Protein AF-A0A833E969-F1 (afdb_monomer_lite)

Radius of gyration: 10.98 Å; chains: 1; bounding box: 24×25×24 Å

InterPro domains:
  IPR003148 Regulator of K+ conductance, N-terminal lobe [PF02254] (5-61)
  IPR036291 NAD(P)-binding domain superfamily [SSF51735] (1-67)

Foldseek 3Di:
DEEEEEDQPPVSVVVVCCCCPVVVDQYEYEYCDPVSQVVCVVVVHHYDNDDCVPPVRVVVCVVVHPHYHD

Sequence (70 aa):
MNTCLVGYGRVGKVTALALSRDYNVNVVVFDASGQRVNEARRKGLEAFLTDASNPGMSSRIAAECDVVAV

Secondary structure (DSSP, 8-state):
--EEEE--SHHHHHHHHHHHHHS---EEEEES-HHHHHHHHHTT-EEEE--TTSHHHHHHHHHH-SEEE-

pLDDT: mean 93.71, std 4.66, range [71.44, 98.44]

Organism: NCBI:txid1273541

Structure (mmCIF, N/CA/C/O backbone):
data_AF-A0A833E969-F1
#
_entry.id   AF-A0A833E969-F1
#
loop_
_atom_site.group_PDB
_atom_site.id
_atom_site.type_symbol
_atom_site.label_atom_id
_atom_site.label_alt_id
_atom_site.label_comp_id
_atom_site.label_asym_id
_atom_site.label_entity_id
_atom_site.label_seq_id
_atom_site.pdbx_PDB_ins_code
_atom_site.Cartn_x
_atom_site.Cartn_y
_atom_site.Cartn_z
_atom_site.occupancy
_atom_site.B_iso_or_equiv
_atom_site.auth_seq_id
_atom_site.auth_comp_id
_atom_site.auth_asym_id
_atom_site.auth_atom_id
_atom_site.pdbx_PDB_model_num
ATOM 1 N N . MET A 1 1 ? -5.266 -13.223 7.313 1.00 71.44 1 MET A N 1
ATOM 2 C CA . MET A 1 1 ? -5.670 -12.695 6.004 1.00 71.44 1 MET A CA 1
ATOM 3 C C . MET A 1 1 ? -4.912 -11.401 5.777 1.00 71.44 1 MET A C 1
ATOM 5 O O . MET A 1 1 ? -5.141 -10.451 6.518 1.00 71.44 1 MET A O 1
ATOM 9 N N . ASN A 1 2 ? -3.978 -11.391 4.836 1.00 84.06 2 ASN A N 1
ATOM 10 C CA . ASN A 1 2 ? -3.104 -10.268 4.528 1.00 84.06 2 ASN A CA 1
ATOM 11 C C . ASN A 1 2 ? -3.721 -9.466 3.384 1.00 84.06 2 ASN A C 1
ATOM 13 O O . ASN A 1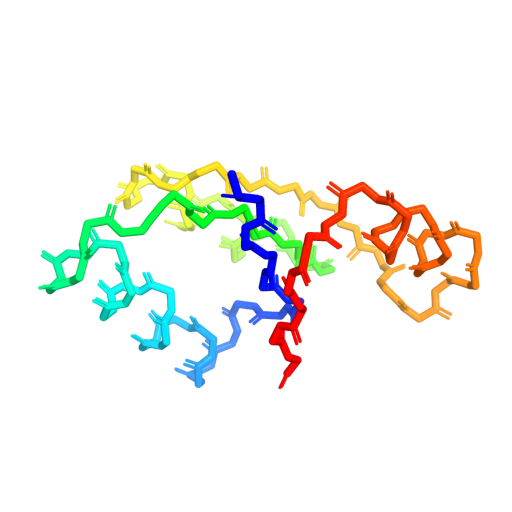 2 ? -3.678 -9.885 2.227 1.00 84.06 2 ASN A O 1
ATOM 17 N N . THR A 1 3 ? -4.337 -8.329 3.714 1.00 93.44 3 THR A N 1
ATOM 18 C CA . THR A 1 3 ? -4.869 -7.408 2.705 1.00 93.44 3 THR A CA 1
ATOM 19 C C . THR A 1 3 ? -3.798 -6.389 2.363 1.00 93.44 3 THR A C 1
ATOM 21 O O . THR A 1 3 ? -3.322 -5.661 3.234 1.00 93.44 3 THR A O 1
ATOM 24 N N . CYS A 1 4 ? -3.432 -6.322 1.092 1.00 95.31 4 CYS A N 1
ATOM 25 C CA . CYS A 1 4 ? -2.398 -5.424 0.610 1.00 95.31 4 CYS A CA 1
ATOM 26 C C . CYS A 1 4 ? -2.996 -4.343 -0.279 1.00 95.31 4 CYS A C 1
ATOM 28 O O . CYS A 1 4 ? -3.884 -4.599 -1.092 1.00 95.31 4 CYS A O 1
ATOM 30 N N . LEU A 1 5 ? -2.491 -3.126 -0.121 1.00 96.50 5 LEU A N 1
ATOM 31 C CA . LEU A 1 5 ? -2.908 -1.969 -0.895 1.00 96.50 5 LEU A CA 1
ATOM 32 C C . LEU A 1 5 ? -1.712 -1.408 -1.661 1.00 96.50 5 LEU A C 1
ATOM 34 O O . LEU A 1 5 ? -0.755 -0.919 -1.059 1.00 96.50 5 LEU A O 1
ATOM 38 N N . VAL A 1 6 ? -1.772 -1.476 -2.987 1.00 96.25 6 VAL A N 1
ATOM 39 C CA . VAL A 1 6 ? -0.738 -0.974 -3.891 1.00 96.25 6 VAL A CA 1
ATOM 40 C C . VAL A 1 6 ? -1.127 0.427 -4.349 1.00 96.25 6 VAL A C 1
ATOM 42 O O . VAL A 1 6 ? -2.011 0.607 -5.171 1.00 96.25 6 VAL A O 1
ATOM 45 N N . GLY A 1 7 ? -0.437 1.435 -3.824 1.00 96.50 7 GLY A N 1
ATOM 46 C CA . GLY A 1 7 ? -0.670 2.843 -4.120 1.00 96.50 7 GLY A CA 1
ATOM 47 C C . GLY A 1 7 ? -1.489 3.547 -3.039 1.00 96.50 7 GLY A C 1
ATOM 48 O O . GLY A 1 7 ? -2.685 3.354 -2.886 1.00 96.50 7 GLY A O 1
ATOM 49 N N . TYR A 1 8 ? -0.860 4.484 -2.337 1.00 97.50 8 TYR A N 1
ATOM 50 C CA . TYR A 1 8 ? -1.425 5.318 -1.276 1.00 97.50 8 TYR A CA 1
ATOM 51 C C . TYR A 1 8 ? -1.717 6.750 -1.759 1.00 97.50 8 TYR A C 1
ATOM 53 O O . TYR A 1 8 ? -1.434 7.755 -1.099 1.00 97.50 8 TYR A O 1
ATOM 61 N N . GLY A 1 9 ? -2.249 6.856 -2.981 1.00 96.06 9 GLY A N 1
ATOM 62 C CA . GLY A 1 9 ? -2.748 8.103 -3.563 1.00 96.06 9 GLY A CA 1
ATOM 63 C C . GLY A 1 9 ? -4.087 8.544 -2.962 1.00 96.06 9 GLY A C 1
ATOM 64 O O . GLY A 1 9 ? -4.453 8.159 -1.859 1.00 96.06 9 GLY A O 1
ATOM 65 N N . ARG A 1 10 ? -4.851 9.356 -3.699 1.00 95.75 10 ARG A N 1
ATOM 66 C CA . ARG A 1 10 ? -6.158 9.856 -3.230 1.00 95.75 10 ARG A CA 1
ATOM 67 C C . ARG A 1 10 ? -7.122 8.720 -2.869 1.00 95.75 10 ARG A C 1
ATOM 69 O O . ARG A 1 10 ? -7.672 8.730 -1.776 1.00 95.75 10 ARG A O 1
ATOM 76 N N . VAL A 1 11 ? -7.276 7.744 -3.766 1.00 96.12 11 VAL A N 1
ATOM 77 C CA . VAL A 1 11 ? -8.164 6.588 -3.563 1.00 96.12 11 VAL A CA 1
ATOM 78 C C . VAL A 1 11 ? -7.592 5.658 -2.499 1.00 96.12 11 VAL A C 1
ATOM 80 O O . VAL A 1 11 ? -8.256 5.404 -1.502 1.00 96.12 11 VAL A O 1
ATOM 83 N N . GLY A 1 12 ? -6.330 5.245 -2.644 1.00 96.75 12 GLY A N 1
ATOM 84 C CA . GLY A 1 12 ? -5.692 4.321 -1.705 1.00 96.75 12 GLY A CA 1
ATOM 85 C C . GLY A 1 12 ? -5.706 4.782 -0.246 1.00 96.75 12 GLY A C 1
ATOM 86 O O . GLY A 1 12 ? -5.912 3.967 0.647 1.00 96.75 12 GLY A O 1
ATOM 87 N N . LYS A 1 13 ? -5.583 6.093 0.007 1.00 96.31 13 LYS A N 1
ATOM 88 C CA . LYS A 1 13 ? -5.749 6.675 1.349 1.00 96.31 13 LYS A CA 1
ATOM 89 C C . LYS A 1 13 ? -7.126 6.402 1.936 1.00 96.31 13 LYS A C 1
ATOM 91 O O . LYS A 1 13 ? -7.226 5.963 3.077 1.00 96.31 13 LYS A O 1
ATOM 96 N N . VAL A 1 14 ? -8.177 6.691 1.172 1.00 95.81 14 VAL A N 1
ATOM 97 C CA . VAL A 1 14 ? -9.560 6.489 1.615 1.00 95.81 14 VAL A CA 1
ATOM 98 C C . VAL A 1 14 ? -9.817 5.001 1.832 1.00 95.81 14 VAL A C 1
ATOM 100 O O . VAL A 1 14 ? -10.302 4.625 2.894 1.00 95.81 14 VAL A O 1
ATOM 103 N N . THR A 1 15 ? -9.407 4.158 0.884 1.00 95.88 15 THR A N 1
ATOM 104 C CA . THR A 1 15 ? -9.581 2.704 0.959 1.00 95.88 15 THR A CA 1
ATOM 105 C C . THR A 1 15 ? -8.881 2.104 2.176 1.00 95.88 15 THR A C 1
ATOM 107 O O . THR A 1 15 ? -9.517 1.404 2.958 1.00 95.88 15 THR A O 1
ATOM 110 N N . ALA A 1 16 ? -7.595 2.399 2.383 1.00 95.75 16 ALA A N 1
ATOM 111 C CA . ALA A 1 16 ? -6.836 1.848 3.503 1.00 95.75 16 ALA A CA 1
ATOM 112 C C . ALA A 1 16 ? -7.405 2.282 4.859 1.00 95.75 16 ALA A C 1
ATOM 114 O O . ALA A 1 16 ? -7.487 1.472 5.780 1.00 95.75 16 ALA A O 1
ATOM 115 N N . LEU A 1 17 ? -7.822 3.547 4.983 1.00 94.19 17 LEU A N 1
ATOM 116 C CA . LEU A 1 17 ? -8.408 4.052 6.222 1.00 94.19 17 LEU A CA 1
ATOM 117 C C . LEU A 1 17 ? -9.788 3.455 6.490 1.00 94.19 17 LEU A C 1
ATOM 119 O O . LEU A 1 17 ? -10.043 3.101 7.635 1.00 94.19 17 LEU A O 1
ATOM 123 N N . ALA A 1 18 ? -10.641 3.313 5.473 1.00 94.38 18 ALA A N 1
ATOM 124 C CA . ALA A 1 18 ? -11.947 2.676 5.625 1.00 94.38 18 ALA A CA 1
ATOM 125 C C . ALA A 1 18 ? -11.790 1.208 6.047 1.00 94.38 18 ALA A C 1
ATOM 127 O O . ALA A 1 18 ? -12.350 0.784 7.053 1.00 94.38 18 ALA A O 1
ATOM 128 N N . LEU A 1 19 ? -10.948 0.444 5.343 1.00 93.38 19 LEU A N 1
ATOM 129 C CA . LEU A 1 19 ? -10.674 -0.957 5.673 1.00 93.38 19 LEU A CA 1
ATOM 130 C C . LEU A 1 19 ? -10.113 -1.119 7.091 1.00 93.38 19 LEU A C 1
ATOM 132 O O . LEU A 1 19 ? -10.584 -1.964 7.849 1.00 93.38 19 LEU A O 1
ATOM 136 N N . SER A 1 20 ? -9.138 -0.291 7.471 1.00 93.69 20 SER A N 1
ATOM 137 C CA . SER A 1 20 ? -8.501 -0.385 8.784 1.00 93.69 20 SER A CA 1
ATOM 138 C C . SER A 1 20 ? -9.401 0.090 9.926 1.00 93.69 20 SER A C 1
ATOM 140 O O . SER A 1 20 ? -9.446 -0.562 10.965 1.00 93.69 20 SER A O 1
ATOM 142 N N . ARG A 1 21 ? -10.125 1.203 9.766 1.00 93.00 21 ARG A N 1
ATOM 143 C CA . ARG A 1 21 ? -10.902 1.813 10.859 1.00 93.00 21 ARG A CA 1
ATOM 144 C C . ARG A 1 21 ? -12.312 1.266 10.972 1.00 93.00 21 ARG A C 1
ATOM 146 O O . ARG A 1 21 ? -12.762 1.003 12.081 1.00 93.00 21 ARG A O 1
ATOM 153 N N . ASP A 1 22 ? -12.989 1.108 9.842 1.00 94.00 22 ASP A N 1
ATOM 154 C CA . ASP A 1 22 ? -14.419 0.803 9.825 1.00 94.00 22 ASP A CA 1
ATOM 155 C C . ASP A 1 22 ? -14.651 -0.714 9.828 1.00 94.00 22 ASP A C 1
ATOM 157 O O . ASP A 1 22 ? -15.628 -1.192 10.399 1.00 94.00 22 ASP A O 1
ATOM 161 N N . TYR A 1 23 ? -13.720 -1.477 9.241 1.00 91.12 23 TYR A N 1
ATOM 162 C CA . TYR A 1 23 ? -13.808 -2.938 9.119 1.00 91.12 23 TYR A CA 1
ATOM 163 C C . TYR A 1 23 ? -12.745 -3.698 9.924 1.00 91.12 23 TYR A C 1
ATOM 165 O O . TYR A 1 23 ? -12.740 -4.928 9.909 1.00 91.12 23 TYR A O 1
ATOM 173 N N . ASN A 1 24 ? -11.855 -2.991 10.634 1.00 91.94 24 ASN A N 1
ATOM 174 C CA . ASN A 1 24 ? -10.778 -3.575 11.442 1.00 91.94 24 ASN A CA 1
ATOM 175 C C . ASN A 1 24 ? -9.884 -4.564 10.661 1.00 91.94 24 ASN A C 1
ATOM 177 O O . ASN A 1 24 ? -9.416 -5.572 11.195 1.00 91.94 24 ASN A O 1
ATOM 181 N N . VAL A 1 25 ? -9.668 -4.297 9.371 1.00 92.56 25 VAL A N 1
ATOM 182 C CA . VAL A 1 25 ? -8.801 -5.104 8.508 1.00 92.56 25 VAL A CA 1
ATOM 183 C C . VAL A 1 25 ? -7.354 -4.654 8.681 1.00 92.56 25 VAL A C 1
ATOM 185 O O . VAL A 1 25 ? -7.052 -3.462 8.607 1.00 92.56 25 VAL A O 1
ATOM 188 N N . ASN A 1 26 ? -6.435 -5.606 8.857 1.00 91.81 26 ASN A N 1
ATOM 189 C CA . ASN A 1 26 ? -5.009 -5.298 8.830 1.00 91.81 26 ASN A CA 1
ATOM 190 C C . ASN A 1 26 ? -4.556 -5.073 7.378 1.00 91.81 26 ASN A C 1
ATOM 192 O O . ASN A 1 26 ? -4.543 -6.015 6.580 1.00 91.81 26 ASN A O 1
ATOM 196 N N . VAL A 1 27 ? -4.233 -3.823 7.038 1.00 95.19 27 VAL A N 1
ATOM 197 C CA . VAL A 1 27 ? -3.841 -3.408 5.685 1.00 95.19 27 VAL A CA 1
ATOM 198 C C . VAL A 1 27 ? -2.353 -3.085 5.643 1.00 95.19 27 VAL A C 1
ATOM 200 O O . VAL A 1 27 ? -1.889 -2.199 6.363 1.00 95.19 27 VAL A O 1
ATOM 203 N N . VAL A 1 28 ? -1.638 -3.741 4.729 1.00 96.31 28 VAL A N 1
ATOM 204 C CA . VAL A 1 28 ? -0.237 -3.439 4.413 1.00 96.31 28 VAL A CA 1
ATOM 205 C C . VAL A 1 28 ? -0.172 -2.594 3.142 1.00 96.31 28 VAL A C 1
ATOM 207 O O . VAL A 1 28 ? -0.686 -2.981 2.093 1.00 96.31 28 VAL A O 1
ATOM 210 N N . VAL A 1 29 ? 0.450 -1.421 3.222 1.00 97.19 29 VAL A N 1
ATOM 211 C CA . VAL A 1 29 ? 0.513 -0.454 2.118 1.00 97.19 29 VAL A CA 1
ATOM 212 C C . VAL A 1 29 ? 1.852 -0.532 1.384 1.00 97.19 29 VAL A C 1
ATOM 214 O O . VAL A 1 29 ? 2.912 -0.422 1.992 1.00 97.19 29 VAL A O 1
ATOM 217 N N . PHE A 1 30 ? 1.820 -0.603 0.059 1.00 96.75 30 PHE A N 1
ATOM 218 C CA . PHE A 1 30 ? 2.997 -0.503 -0.805 1.00 96.75 30 PHE A CA 1
ATOM 219 C C . PHE A 1 30 ? 2.863 0.731 -1.697 1.00 96.75 30 PHE A C 1
ATOM 221 O O . PHE A 1 30 ? 1.867 0.881 -2.396 1.00 96.75 30 PHE A O 1
ATOM 228 N N . ASP A 1 31 ? 3.839 1.638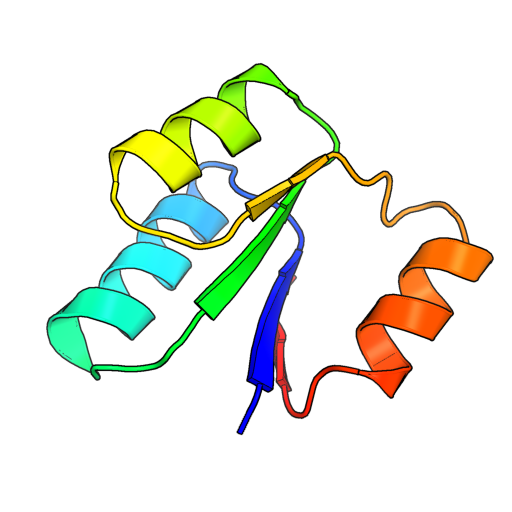 -1.693 1.00 97.69 31 ASP A N 1
ATOM 229 C CA . ASP A 1 31 ? 3.815 2.818 -2.568 1.00 97.69 31 ASP A CA 1
ATOM 230 C C . ASP A 1 31 ? 5.227 3.198 -3.028 1.00 97.69 31 ASP A C 1
ATOM 232 O O . ASP A 1 31 ? 6.187 3.074 -2.271 1.00 97.69 31 ASP A O 1
ATOM 236 N N . ALA A 1 32 ? 5.355 3.703 -4.257 1.00 97.19 32 ALA A N 1
ATOM 237 C CA . ALA A 1 32 ? 6.634 4.136 -4.827 1.00 97.19 32 ALA A CA 1
ATOM 238 C C . ALA A 1 32 ? 7.140 5.488 -4.272 1.00 97.19 32 ALA A C 1
ATOM 240 O O . ALA A 1 32 ? 8.281 5.877 -4.502 1.00 97.19 32 ALA A O 1
ATOM 241 N N . SER A 1 33 ? 6.307 6.231 -3.537 1.00 97.94 33 SER A N 1
ATOM 242 C CA . SER A 1 33 ? 6.627 7.527 -2.936 1.00 97.94 33 SER A CA 1
ATOM 243 C C . SER A 1 33 ? 6.910 7.392 -1.442 1.00 97.94 33 SER A C 1
ATOM 245 O O . SER A 1 33 ? 6.008 7.146 -0.637 1.00 97.94 33 SER A O 1
ATOM 247 N N . GLY A 1 34 ? 8.149 7.691 -1.041 1.00 98.19 34 GLY A N 1
ATOM 248 C CA . GLY A 1 34 ? 8.548 7.693 0.371 1.00 98.19 34 GLY A CA 1
ATOM 249 C C . GLY A 1 34 ? 7.723 8.648 1.240 1.00 98.19 34 GLY A C 1
ATOM 250 O O . GLY A 1 34 ? 7.415 8.333 2.389 1.00 98.19 34 GLY A O 1
ATOM 251 N N . GLN A 1 35 ? 7.286 9.787 0.691 1.00 98.31 35 GLN A N 1
ATOM 252 C CA . GLN A 1 35 ? 6.413 10.723 1.405 1.00 98.31 35 GLN A CA 1
ATOM 253 C C . GLN A 1 35 ? 5.069 10.078 1.769 1.00 98.31 35 GLN A C 1
ATOM 255 O O . GLN A 1 35 ? 4.610 10.227 2.905 1.00 98.31 35 GLN A O 1
ATOM 260 N N . ARG A 1 36 ? 4.453 9.353 0.827 1.00 98.25 36 ARG A N 1
ATOM 261 C CA . ARG A 1 36 ? 3.156 8.690 1.032 1.00 98.25 36 ARG A CA 1
ATOM 262 C C . ARG A 1 36 ? 3.270 7.494 1.975 1.00 98.25 36 ARG A C 1
ATOM 264 O O . ARG A 1 36 ? 2.415 7.336 2.840 1.00 98.25 36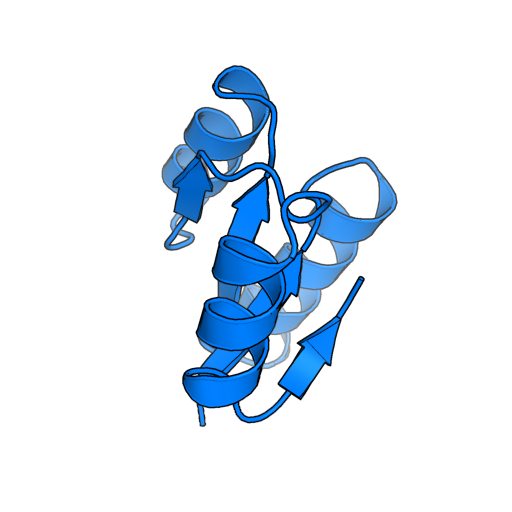 ARG A O 1
ATOM 271 N N . VAL A 1 37 ? 4.359 6.730 1.895 1.00 98.38 37 VAL A N 1
ATOM 272 C CA . VAL A 1 37 ? 4.666 5.656 2.857 1.00 98.38 37 VAL A CA 1
ATOM 273 C C . VAL A 1 37 ? 4.785 6.208 4.279 1.00 98.38 37 VAL A C 1
ATOM 275 O O . VAL A 1 37 ? 4.160 5.697 5.207 1.00 98.38 37 VAL A O 1
ATOM 278 N N . ASN A 1 38 ? 5.538 7.294 4.464 1.00 98.44 38 ASN A N 1
ATOM 279 C CA . ASN A 1 38 ? 5.682 7.927 5.776 1.00 98.44 38 ASN A CA 1
ATOM 280 C C . ASN A 1 38 ? 4.354 8.487 6.298 1.00 98.44 38 ASN A C 1
ATOM 282 O O . ASN A 1 38 ? 4.099 8.469 7.501 1.00 98.44 38 ASN A O 1
ATOM 286 N N . GLU A 1 39 ? 3.495 8.982 5.409 1.00 98.06 39 GLU A N 1
ATOM 287 C CA . GLU A 1 39 ? 2.144 9.395 5.771 1.00 98.06 39 GLU A CA 1
ATOM 288 C C . GLU A 1 39 ? 1.285 8.219 6.250 1.00 98.06 39 GLU A C 1
ATOM 290 O O . GLU A 1 39 ? 0.662 8.345 7.303 1.00 98.06 39 GLU A O 1
ATOM 295 N N . ALA A 1 40 ? 1.283 7.087 5.538 1.00 97.81 40 ALA A N 1
ATOM 296 C CA . ALA A 1 40 ? 0.565 5.876 5.943 1.00 97.81 40 ALA A CA 1
ATOM 297 C C . ALA A 1 40 ? 1.012 5.392 7.334 1.00 97.81 40 ALA A C 1
ATOM 299 O O . ALA A 1 40 ? 0.177 5.184 8.215 1.00 97.81 40 ALA A O 1
ATOM 300 N N . ARG A 1 41 ? 2.328 5.353 7.587 1.00 98.00 41 ARG A N 1
ATOM 301 C CA . ARG A 1 41 ? 2.892 4.985 8.900 1.00 98.00 41 ARG A CA 1
ATOM 302 C C . ARG A 1 41 ? 2.437 5.912 10.023 1.00 98.00 41 ARG A C 1
ATOM 304 O O . ARG A 1 41 ? 2.037 5.443 11.082 1.00 98.00 41 ARG A O 1
ATOM 311 N N . ARG A 1 42 ? 2.410 7.232 9.794 1.00 97.75 42 ARG A N 1
ATOM 312 C CA . ARG A 1 42 ? 1.873 8.199 10.777 1.00 97.75 42 ARG A CA 1
ATOM 313 C C . ARG A 1 42 ? 0.384 8.001 11.069 1.00 97.75 42 ARG A C 1
ATOM 315 O O . ARG A 1 42 ? -0.101 8.495 12.081 1.00 97.75 42 ARG A O 1
ATOM 322 N N . LYS A 1 43 ? -0.352 7.325 10.184 1.00 95.69 43 LYS A N 1
ATOM 323 C CA . LYS A 1 43 ? -1.758 6.954 10.388 1.00 95.69 43 LYS A CA 1
ATOM 324 C C . LYS A 1 43 ? -1.928 5.593 11.070 1.00 95.69 43 LYS A C 1
ATOM 326 O O . LYS A 1 43 ? -3.069 5.195 11.276 1.00 95.69 43 LYS A O 1
ATOM 331 N N . GLY A 1 44 ? -0.832 4.935 11.454 1.00 95.38 44 GLY A N 1
ATOM 332 C CA . GLY A 1 44 ? -0.841 3.640 12.134 1.00 95.38 44 GLY A CA 1
ATOM 333 C C . GLY A 1 44 ? -0.895 2.438 11.192 1.00 95.38 44 GLY A C 1
ATOM 334 O O . GLY A 1 44 ? -1.128 1.332 11.660 1.00 95.38 44 GLY A O 1
ATOM 335 N N . LEU A 1 45 ? -0.694 2.642 9.886 1.00 95.94 45 LEU A N 1
ATOM 336 C CA . LEU A 1 45 ? -0.666 1.557 8.905 1.00 95.94 45 LEU A CA 1
ATOM 337 C C . LEU A 1 45 ? 0.753 1.009 8.744 1.00 95.94 45 LEU A C 1
ATOM 339 O O . LEU A 1 45 ? 1.728 1.769 8.718 1.00 95.94 45 LEU A O 1
ATOM 343 N N . GLU A 1 46 ? 0.862 -0.302 8.553 1.00 96.12 46 GLU A N 1
ATOM 344 C CA . GLU A 1 46 ? 2.090 -0.911 8.058 1.00 96.12 46 GLU A CA 1
ATOM 345 C C . GLU A 1 46 ? 2.297 -0.499 6.593 1.00 96.12 46 GLU A C 1
ATOM 347 O O . GLU A 1 46 ? 1.367 -0.554 5.786 1.00 96.12 46 GLU A O 1
ATOM 352 N N . ALA A 1 47 ? 3.495 -0.018 6.241 1.00 97.31 47 ALA A N 1
ATOM 353 C CA . ALA A 1 47 ? 3.746 0.473 4.890 1.00 97.31 47 ALA A CA 1
ATOM 354 C C . ALA A 1 47 ? 5.205 0.344 4.444 1.00 97.31 47 ALA A C 1
ATOM 356 O O . ALA A 1 47 ? 6.127 0.565 5.239 1.00 97.31 47 ALA A O 1
ATOM 357 N N . PHE A 1 48 ? 5.409 0.100 3.149 1.00 97.12 48 PHE A N 1
ATOM 358 C CA . PHE A 1 48 ? 6.703 -0.140 2.516 1.00 97.12 48 PHE A CA 1
ATOM 359 C C . PHE A 1 48 ? 6.892 0.698 1.247 1.00 97.12 48 PHE A C 1
ATOM 361 O O . PHE A 1 48 ? 5.969 0.900 0.457 1.00 97.12 48 PHE A O 1
ATOM 368 N N . LEU A 1 49 ? 8.124 1.180 1.057 1.00 97.44 49 LEU A N 1
ATOM 369 C CA . LEU A 1 49 ? 8.547 1.825 -0.183 1.00 97.44 49 LEU A CA 1
ATOM 370 C C . LEU A 1 49 ? 8.789 0.742 -1.228 1.00 97.44 49 LEU A C 1
ATOM 372 O O . LEU A 1 49 ? 9.671 -0.097 -1.055 1.00 97.44 49 LEU A O 1
ATOM 376 N N . THR A 1 50 ? 7.995 0.728 -2.291 1.00 95.62 50 THR A N 1
ATOM 377 C CA . THR A 1 50 ? 8.087 -0.298 -3.333 1.00 95.62 50 THR A CA 1
ATOM 378 C C . THR A 1 50 ? 7.579 0.237 -4.661 1.00 95.62 50 THR A C 1
ATOM 380 O O . THR A 1 50 ? 6.523 0.862 -4.728 1.00 95.62 50 THR A O 1
ATOM 383 N N . ASP A 1 51 ? 8.318 -0.054 -5.727 1.00 93.12 51 ASP A N 1
ATOM 384 C CA . ASP A 1 51 ? 7.841 0.116 -7.091 1.00 93.12 51 ASP A CA 1
ATOM 385 C C . ASP A 1 51 ? 7.125 -1.160 -7.545 1.00 93.12 51 ASP A C 1
ATOM 387 O O . ASP A 1 51 ? 7.756 -2.154 -7.905 1.00 93.12 51 ASP A O 1
ATOM 391 N N . ALA A 1 52 ? 5.794 -1.136 -7.507 1.00 90.69 52 ALA A N 1
ATOM 392 C CA . ALA A 1 52 ? 4.967 -2.261 -7.931 1.00 90.69 52 ALA A CA 1
ATOM 393 C C . ALA A 1 52 ? 4.937 -2.456 -9.458 1.00 90.69 52 ALA A C 1
ATOM 395 O O . ALA A 1 52 ? 4.405 -3.462 -9.918 1.00 90.69 52 ALA A O 1
ATOM 396 N N . SER A 1 53 ? 5.516 -1.540 -10.248 1.00 90.25 53 SER A N 1
ATOM 397 C CA . SER A 1 53 ? 5.720 -1.767 -11.684 1.00 90.25 53 SER A CA 1
ATOM 398 C C . SER A 1 53 ? 6.889 -2.719 -11.966 1.00 90.25 53 SER A C 1
ATOM 400 O O . SER A 1 53 ? 6.976 -3.282 -13.056 1.00 90.25 53 SER A O 1
ATOM 402 N N . ASN A 1 54 ? 7.759 -2.957 -10.974 1.00 93.06 54 ASN A N 1
ATOM 403 C CA . ASN A 1 54 ? 8.786 -3.985 -11.050 1.00 93.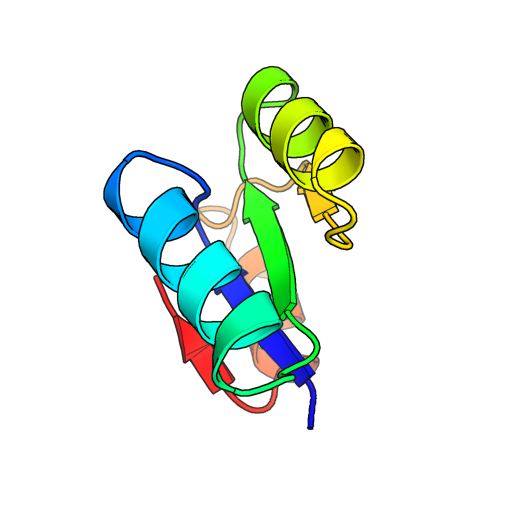06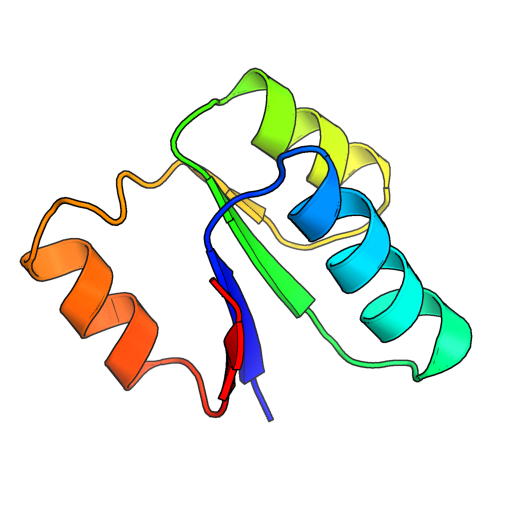 54 ASN A CA 1
ATOM 404 C C . ASN A 1 54 ? 8.139 -5.383 -10.948 1.00 93.06 54 ASN A C 1
ATOM 406 O O . ASN A 1 54 ? 7.564 -5.705 -9.900 1.00 93.06 54 ASN A O 1
ATOM 410 N N . PRO A 1 55 ? 8.282 -6.258 -11.966 1.00 93.06 55 PRO A N 1
ATOM 411 C CA . PRO A 1 55 ? 7.646 -7.573 -11.964 1.00 93.06 55 PRO A CA 1
ATOM 412 C C . PRO A 1 55 ? 8.016 -8.434 -10.753 1.00 93.06 55 PRO A C 1
ATOM 414 O O . PRO A 1 55 ? 7.145 -9.070 -10.169 1.00 93.06 55 PRO A O 1
ATOM 417 N N . GLY A 1 56 ? 9.278 -8.404 -10.314 1.00 93.25 56 GLY A N 1
ATOM 418 C CA . GLY A 1 56 ? 9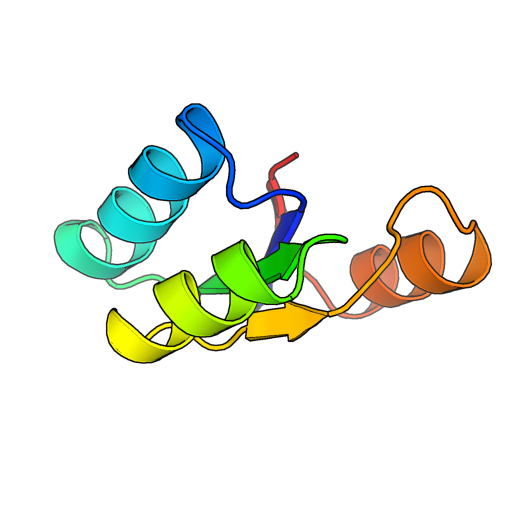.732 -9.159 -9.145 1.00 93.25 56 GLY A CA 1
ATOM 419 C C . GLY A 1 56 ? 9.045 -8.713 -7.853 1.00 93.25 56 GLY A C 1
ATOM 420 O O . GLY A 1 56 ? 8.636 -9.552 -7.051 1.00 93.25 56 GLY A O 1
ATOM 421 N N . MET A 1 57 ? 8.849 -7.403 -7.683 1.00 92.19 57 MET A N 1
ATOM 422 C CA . MET A 1 57 ? 8.117 -6.865 -6.535 1.00 92.19 57 MET A CA 1
ATOM 423 C C . MET A 1 57 ? 6.628 -7.195 -6.611 1.00 92.19 57 MET A C 1
ATOM 425 O O . MET A 1 57 ? 6.054 -7.623 -5.613 1.00 92.19 57 MET A O 1
ATOM 429 N N . SER A 1 58 ? 6.011 -7.057 -7.788 1.00 91.81 58 SER A N 1
ATOM 430 C CA . SER A 1 58 ? 4.592 -7.383 -7.974 1.00 91.81 58 SER A CA 1
ATOM 431 C C . SER A 1 58 ? 4.290 -8.862 -7.700 1.00 91.81 58 SER A C 1
ATOM 433 O O . SER A 1 58 ? 3.343 -9.162 -6.978 1.00 91.81 58 SER A O 1
ATOM 435 N N . SER A 1 59 ? 5.143 -9.780 -8.171 1.00 91.94 59 SER A N 1
ATOM 436 C CA . SER A 1 59 ? 5.020 -11.219 -7.913 1.00 91.94 59 SER A CA 1
ATOM 437 C C . SER A 1 59 ? 5.165 -11.547 -6.433 1.00 91.94 59 SER A C 1
ATOM 439 O O . SER A 1 59 ? 4.443 -12.394 -5.916 1.00 91.94 59 SER A O 1
ATOM 441 N N . ARG A 1 60 ? 6.075 -10.862 -5.733 1.00 90.25 60 ARG A N 1
ATOM 442 C CA . ARG A 1 60 ? 6.244 -11.034 -4.291 1.00 90.25 60 ARG A CA 1
ATOM 443 C C . ARG A 1 60 ? 5.011 -10.565 -3.517 1.00 90.25 60 ARG A C 1
ATOM 445 O O . ARG A 1 60 ? 4.523 -11.310 -2.677 1.00 90.25 60 ARG A O 1
ATOM 452 N N . ILE A 1 61 ? 4.486 -9.379 -3.834 1.00 91.06 61 ILE A N 1
ATOM 453 C CA . ILE A 1 61 ? 3.252 -8.859 -3.221 1.00 91.06 61 ILE A CA 1
ATOM 454 C C . ILE A 1 61 ? 2.099 -9.839 -3.471 1.00 91.06 61 ILE A C 1
ATOM 456 O O . ILE A 1 61 ? 1.408 -10.224 -2.538 1.00 91.06 61 ILE A O 1
ATOM 460 N N . ALA A 1 62 ? 1.924 -10.311 -4.706 1.00 90.31 62 ALA A N 1
ATOM 461 C CA . ALA A 1 62 ? 0.863 -11.260 -5.038 1.00 90.31 62 ALA A CA 1
ATOM 462 C C . ALA A 1 62 ? 0.999 -12.618 -4.320 1.00 90.31 62 ALA A C 1
ATOM 464 O O . ALA A 1 62 ? -0.008 -13.272 -4.076 1.00 90.31 62 ALA A O 1
ATOM 465 N N . ALA A 1 63 ? 2.220 -13.047 -3.983 1.00 91.19 63 ALA A N 1
ATOM 466 C CA . ALA A 1 63 ? 2.462 -14.300 -3.268 1.00 91.19 63 ALA A CA 1
ATOM 467 C C . ALA A 1 63 ? 2.248 -14.196 -1.746 1.00 91.19 63 ALA A C 1
ATOM 469 O O . ALA A 1 63 ? 1.945 -15.199 -1.105 1.00 91.19 63 ALA A O 1
ATOM 470 N N . GLU A 1 64 ? 2.433 -13.010 -1.159 1.00 88.19 64 GLU A N 1
ATOM 471 C CA . GLU A 1 64 ? 2.356 -12.784 0.295 1.00 88.19 64 GLU A CA 1
ATOM 472 C C . GLU A 1 64 ? 0.971 -12.278 0.764 1.00 88.19 64 GLU A C 1
ATOM 474 O O . GLU A 1 64 ? 0.682 -12.280 1.968 1.00 88.19 64 GLU A O 1
ATOM 479 N N . CYS A 1 65 ? 0.117 -11.845 -0.169 1.00 91.44 65 CYS A N 1
ATOM 480 C CA . CYS A 1 65 ? -1.166 -11.196 0.101 1.00 91.44 65 CYS A CA 1
ATOM 481 C C . CYS A 1 65 ? -2.355 -12.057 -0.351 1.00 91.44 65 CYS A C 1
ATOM 483 O O . CYS A 1 65 ? -2.389 -12.538 -1.479 1.00 91.44 65 CYS A O 1
ATOM 485 N N . ASP A 1 66 ? -3.375 -12.179 0.501 1.00 89.88 66 ASP A N 1
ATOM 486 C CA . ASP A 1 66 ? -4.614 -12.903 0.174 1.00 89.88 66 ASP A CA 1
ATOM 487 C C . ASP A 1 66 ? -5.536 -12.073 -0.733 1.00 89.88 66 ASP A C 1
ATOM 489 O O . ASP A 1 66 ? -6.284 -12.606 -1.549 1.00 89.88 66 ASP A O 1
ATOM 493 N N . VAL A 1 67 ? -5.492 -10.745 -0.575 1.00 87.81 67 VAL A N 1
ATOM 494 C CA . VAL A 1 67 ? -6.259 -9.778 -1.367 1.00 87.81 67 VAL A CA 1
ATOM 495 C C . VAL A 1 67 ? -5.359 -8.596 -1.697 1.00 87.81 67 VAL A C 1
ATOM 497 O O . VAL A 1 67 ? -4.698 -8.051 -0.811 1.00 87.81 67 VAL A O 1
ATOM 500 N N . VAL A 1 68 ? -5.370 -8.168 -2.960 1.00 85.38 68 VAL A N 1
ATOM 501 C CA . VAL A 1 68 ? -4.641 -6.984 -3.427 1.00 85.38 68 VAL A CA 1
ATOM 502 C C . VAL A 1 68 ? -5.628 -5.964 -3.990 1.00 85.38 68 VAL A C 1
ATOM 504 O O . VAL A 1 68 ? -6.350 -6.254 -4.942 1.00 85.38 68 VAL A O 1
ATOM 507 N N . ALA A 1 69 ? -5.642 -4.765 -3.409 1.00 84.00 69 ALA A N 1
ATOM 508 C CA . ALA A 1 69 ? -6.322 -3.593 -3.954 1.00 84.00 69 ALA A CA 1
ATOM 509 C C . ALA A 1 69 ? -5.288 -2.670 -4.616 1.00 84.00 69 ALA A C 1
ATOM 511 O O . ALA A 1 69 ? -4.271 -2.352 -3.996 1.00 84.00 69 ALA A O 1
ATOM 512 N N . VAL A 1 70 ? -5.548 -2.250 -5.856 1.00 79.44 70 VAL A N 1
ATOM 513 C CA . VAL A 1 70 ? -4.663 -1.399 -6.677 1.00 79.44 70 VAL A CA 1
ATOM 514 C C . VAL A 1 70 ? -5.366 -0.089 -7.014 1.00 79.44 70 VAL A C 1
ATOM 516 O O . VAL A 1 70 ? -6.578 -0.151 -7.318 1.00 79.44 70 VAL A O 1
#